Protein AF-A0A8J8GX47-F1 (afdb_monomer)

Radius of gyration: 18.76 Å; Cα contacts (8 Å, |Δi|>4): 38; chains: 1; bounding box: 40×45×36 Å

Nearest PDB structures (foldseek):
  2ru8-assembly1_A  TM=3.128E-01  e=8.636E+00  Escherichia coli K-12

Mean predicted aligned error: 9.36 Å

Structure (mmCIF, N/CA/C/O backbone):
data_AF-A0A8J8GX47-F1
#
_entry.id   AF-A0A8J8GX47-F1
#
loop_
_atom_site.group_PDB
_atom_site.id
_atom_site.type_symbol
_atom_site.label_atom_id
_atom_site.label_alt_id
_atom_site.label_comp_id
_atom_site.label_asym_id
_atom_site.label_entity_id
_atom_site.label_seq_id
_atom_site.pdbx_PDB_ins_code
_atom_site.Cartn_x
_atom_site.Cartn_y
_atom_site.Cartn_z
_atom_site.occupancy
_atom_site.B_iso_or_equiv
_atom_site.auth_seq_id
_atom_site.auth_comp_id
_atom_site.auth_asym_id
_atom_site.auth_atom_id
_atom_site.pdbx_PDB_model_num
ATOM 1 N N . GLU A 1 1 ? -1.077 -8.610 -7.358 1.00 75.12 1 GLU A N 1
ATOM 2 C CA . GLU A 1 1 ? -1.500 -9.748 -8.201 1.00 75.12 1 GLU A CA 1
ATOM 3 C C . GLU A 1 1 ? -0.525 -10.914 -8.057 1.00 75.12 1 GLU A C 1
ATOM 5 O O . GLU A 1 1 ? -0.928 -11.903 -7.464 1.00 75.12 1 GLU A O 1
ATOM 10 N N . LEU A 1 2 ? 0.770 -10.737 -8.351 1.00 82.75 2 LEU A N 1
ATOM 11 C CA . LEU A 1 2 ? 1.826 -11.762 -8.181 1.00 82.75 2 LEU A CA 1
ATOM 12 C C . LEU A 1 2 ? 1.836 -12.528 -6.841 1.00 82.75 2 LEU A C 1
ATOM 14 O O . LEU A 1 2 ? 1.995 -13.743 -6.826 1.00 82.75 2 LEU A O 1
ATOM 18 N N . VAL A 1 3 ? 1.641 -11.857 -5.695 1.00 85.25 3 VAL A N 1
ATOM 19 C CA . VAL A 1 3 ? 1.566 -12.551 -4.386 1.00 85.25 3 VAL A CA 1
ATOM 20 C C . VAL A 1 3 ? 0.352 -13.482 -4.308 1.00 85.25 3 VAL A C 1
ATOM 22 O O . VAL A 1 3 ? 0.457 -14.587 -3.785 1.00 85.25 3 VAL A O 1
ATOM 25 N N . ALA A 1 4 ? -0.800 -13.041 -4.820 1.00 85.94 4 ALA A N 1
ATOM 26 C CA . ALA A 1 4 ? -2.027 -13.833 -4.809 1.00 85.94 4 ALA A CA 1
ATOM 27 C C . ALA A 1 4 ? -1.938 -15.017 -5.785 1.00 85.94 4 ALA A C 1
ATOM 29 O O . ALA A 1 4 ? -2.449 -16.086 -5.476 1.00 85.94 4 ALA A O 1
ATOM 30 N N . GLU A 1 5 ? -1.240 -14.850 -6.910 1.00 87.06 5 GLU A N 1
ATOM 31 C CA . GLU A 1 5 ? -0.946 -15.922 -7.871 1.00 87.06 5 GLU A CA 1
ATOM 32 C C . GLU A 1 5 ? 0.065 -16.938 -7.333 1.00 87.06 5 GLU A C 1
ATOM 34 O O . GLU A 1 5 ? -0.061 -18.134 -7.594 1.00 87.06 5 GLU A O 1
ATOM 39 N N . ARG A 1 6 ? 1.059 -16.487 -6.554 1.00 88.88 6 ARG A N 1
ATOM 40 C CA . ARG A 1 6 ? 2.071 -17.373 -5.965 1.00 88.88 6 ARG A CA 1
ATOM 41 C C . ARG A 1 6 ? 1.558 -18.140 -4.746 1.00 88.88 6 ARG A C 1
ATOM 43 O O . ARG A 1 6 ? 1.990 -19.266 -4.515 1.00 88.88 6 ARG A O 1
ATOM 50 N N . ALA A 1 7 ? 0.632 -17.563 -3.980 1.00 87.50 7 ALA A N 1
ATOM 51 C CA . ALA A 1 7 ? 0.137 -18.135 -2.727 1.00 87.50 7 ALA A CA 1
ATOM 52 C C . ALA A 1 7 ? -0.393 -19.586 -2.831 1.00 87.50 7 ALA A C 1
ATOM 54 O O . ALA A 1 7 ? -0.019 -20.385 -1.968 1.00 87.50 7 ALA A O 1
ATOM 55 N N . PRO A 1 8 ? -1.163 -19.989 -3.867 1.00 89.00 8 PRO A N 1
ATOM 56 C CA . PRO A 1 8 ? -1.605 -21.374 -4.032 1.00 89.00 8 PRO A CA 1
ATOM 57 C C . PRO A 1 8 ? -0.454 -22.381 -4.108 1.00 89.00 8 PRO A C 1
ATOM 59 O O . PRO A 1 8 ? -0.536 -23.445 -3.500 1.00 89.00 8 PRO A O 1
ATOM 62 N N . ALA A 1 9 ? 0.648 -22.029 -4.780 1.00 86.56 9 ALA A N 1
ATOM 63 C CA . ALA A 1 9 ? 1.840 -22.879 -4.865 1.00 86.56 9 ALA A CA 1
ATOM 64 C C . ALA A 1 9 ? 2.555 -23.039 -3.509 1.00 86.56 9 ALA A C 1
ATOM 66 O O . ALA A 1 9 ? 3.329 -23.972 -3.328 1.00 86.56 9 ALA A O 1
ATOM 67 N N . LEU A 1 10 ? 2.275 -22.148 -2.554 1.00 87.88 10 LEU A N 1
ATOM 68 C CA . LEU A 1 10 ? 2.760 -22.205 -1.175 1.00 87.88 10 LEU A CA 1
ATOM 69 C C . LEU A 1 10 ? 1.730 -22.830 -0.216 1.00 87.88 10 LEU A C 1
ATOM 71 O O . LEU A 1 10 ? 1.923 -22.793 0.999 1.00 87.88 10 LEU A O 1
ATOM 75 N N . GLY A 1 11 ? 0.618 -23.366 -0.736 1.00 88.94 11 GLY A N 1
ATOM 76 C CA . GLY A 1 11 ? -0.476 -23.919 0.065 1.00 88.94 11 GLY A CA 1
ATOM 77 C C . GLY A 1 11 ? -1.253 -22.860 0.853 1.00 88.94 11 GLY A C 1
ATOM 78 O O . GLY A 1 11 ? -1.811 -23.149 1.912 1.00 88.94 11 GLY A O 1
ATOM 79 N N . ARG A 1 12 ? -1.264 -21.610 0.375 1.00 87.56 12 ARG A N 1
ATOM 80 C CA . ARG A 1 12 ? -1.929 -20.479 1.029 1.00 87.56 12 ARG A CA 1
ATOM 81 C C . ARG A 1 12 ? -2.998 -19.869 0.136 1.00 87.56 12 ARG A C 1
ATOM 83 O O . ARG A 1 12 ? -2.853 -19.779 -1.079 1.00 87.56 12 ARG A O 1
ATOM 90 N N . THR A 1 13 ? -4.039 -19.353 0.775 1.00 86.81 13 THR A N 1
ATOM 91 C CA . THR A 1 13 ? -5.058 -18.537 0.117 1.00 86.81 13 THR A CA 1
ATOM 92 C C . THR A 1 13 ? -4.835 -17.087 0.512 1.00 86.81 13 THR A C 1
ATOM 94 O O . THR A 1 13 ? -4.843 -16.756 1.697 1.00 86.81 13 THR A O 1
ATOM 97 N N . VAL A 1 14 ? -4.628 -16.216 -0.473 1.00 84.94 14 VAL A N 1
ATOM 98 C CA . VAL A 1 14 ? -4.504 -14.771 -0.261 1.00 84.94 14 VAL A CA 1
ATOM 99 C C . VAL A 1 14 ? -5.651 -14.085 -0.979 1.00 84.94 14 VAL A C 1
ATOM 101 O O . VAL A 1 14 ? -5.841 -14.261 -2.180 1.00 84.94 14 VAL A O 1
ATOM 104 N N . HIS A 1 15 ? -6.407 -13.276 -0.244 1.00 83.62 15 HIS A N 1
ATOM 105 C CA . HIS A 1 15 ? -7.386 -12.386 -0.850 1.00 83.62 15 HIS A CA 1
ATOM 106 C C . HIS A 1 15 ? -6.663 -11.122 -1.315 1.00 83.62 15 HIS A C 1
ATOM 108 O O . HIS A 1 15 ? -6.089 -10.419 -0.476 1.00 83.62 15 HIS A O 1
ATOM 114 N N . PRO A 1 16 ? -6.644 -10.824 -2.625 1.00 77.12 16 PRO A N 1
ATOM 115 C CA . PRO A 1 16 ? -5.980 -9.629 -3.106 1.00 77.12 16 PRO A CA 1
ATOM 116 C C . PRO A 1 16 ? -6.646 -8.386 -2.495 1.00 77.12 16 PRO A C 1
ATOM 118 O O . PRO A 1 16 ? -7.876 -8.351 -2.348 1.00 77.12 16 PRO A O 1
ATOM 121 N N . PRO A 1 17 ? -5.862 -7.356 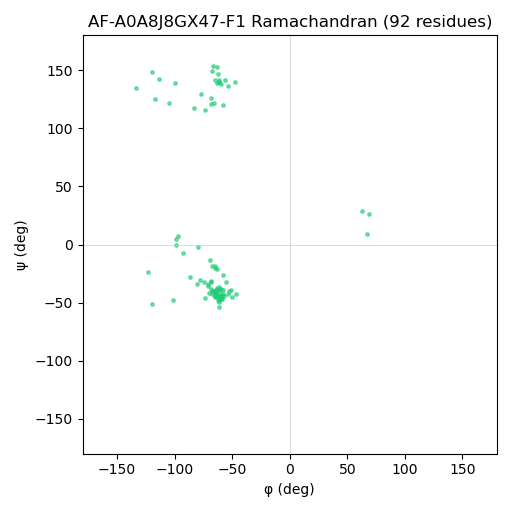-2.137 1.00 77.06 17 PRO A N 1
ATOM 122 C CA . PRO A 1 17 ? -6.432 -6.089 -1.716 1.00 77.06 17 PRO A CA 1
ATOM 123 C C . PRO A 1 17 ? -7.283 -5.521 -2.854 1.00 77.06 17 PRO A C 1
ATOM 125 O O . PRO A 1 17 ? -6.903 -5.567 -4.024 1.00 77.06 17 PRO A O 1
ATOM 128 N N . ARG A 1 18 ? -8.453 -4.980 -2.513 1.00 79.44 18 ARG A N 1
ATOM 129 C CA . ARG A 1 18 ? -9.295 -4.292 -3.492 1.00 79.44 18 ARG A CA 1
ATOM 130 C C . ARG A 1 18 ? -8.662 -2.944 -3.805 1.00 79.44 18 ARG A C 1
ATOM 132 O O . ARG A 1 18 ? -8.584 -2.087 -2.926 1.00 79.44 18 ARG A O 1
ATOM 139 N N . PHE A 1 19 ? -8.242 -2.746 -5.050 1.00 75.94 19 PHE A N 1
ATOM 140 C CA . PHE A 1 19 ? -7.838 -1.425 -5.512 1.00 75.94 19 PHE A CA 1
ATOM 141 C C . PHE A 1 19 ? -9.068 -0.526 -5.574 1.00 75.94 19 PHE A C 1
ATOM 143 O O . PHE A 1 19 ? -10.046 -0.820 -6.261 1.00 75.94 19 PHE A O 1
ATOM 150 N N . VAL A 1 20 ? -9.029 0.568 -4.825 1.00 77.88 20 VAL A N 1
ATOM 151 C CA . VAL A 1 20 ? -10.092 1.568 -4.809 1.00 77.88 20 VAL A CA 1
ATOM 152 C C . VAL A 1 20 ? -9.559 2.865 -5.394 1.00 77.88 20 VAL A C 1
ATOM 154 O O . VAL A 1 20 ? -8.401 3.221 -5.184 1.00 77.88 20 VAL A O 1
ATOM 157 N N . ARG A 1 21 ? -10.399 3.581 -6.151 1.00 79.12 21 ARG A N 1
ATOM 158 C CA . ARG A 1 21 ? -10.010 4.893 -6.684 1.00 79.12 21 ARG A CA 1
ATOM 159 C C . ARG A 1 21 ? -9.736 5.847 -5.513 1.00 79.12 21 ARG A C 1
ATOM 161 O O . ARG A 1 21 ? -10.461 5.764 -4.521 1.00 79.12 21 ARG A O 1
ATOM 168 N N . PRO A 1 22 ? -8.794 6.798 -5.634 1.00 79.25 22 PRO A N 1
ATOM 169 C CA . PRO A 1 22 ? -8.505 7.762 -4.567 1.00 79.25 22 PRO A CA 1
ATOM 170 C C . PRO A 1 22 ? -9.756 8.481 -4.040 1.00 79.25 22 PRO A C 1
ATOM 172 O O . PRO A 1 22 ? -9.952 8.583 -2.836 1.00 79.25 22 PRO A O 1
ATOM 175 N N . ALA A 1 23 ? -10.691 8.837 -4.929 1.00 82.88 23 ALA A N 1
ATOM 176 C CA . ALA A 1 23 ? -11.969 9.448 -4.551 1.00 82.88 23 ALA A CA 1
ATOM 177 C C . ALA A 1 23 ? -12.815 8.596 -3.577 1.00 82.88 23 ALA A C 1
ATOM 179 O O . ALA A 1 23 ? -13.632 9.127 -2.828 1.00 82.88 23 ALA A O 1
ATOM 180 N N . LEU A 1 24 ? -12.647 7.271 -3.579 1.00 85.06 24 LEU A N 1
ATOM 181 C CA . LEU A 1 24 ? -13.324 6.372 -2.646 1.00 85.06 24 LEU A CA 1
ATOM 182 C C . LEU A 1 24 ? -12.702 6.455 -1.248 1.00 85.06 24 LEU A C 1
ATOM 184 O O . LEU A 1 24 ? -13.423 6.357 -0.259 1.00 85.06 24 LEU A O 1
ATOM 188 N N . VAL A 1 25 ? -11.395 6.713 -1.153 1.00 82.12 25 VAL A N 1
ATOM 189 C CA . VAL A 1 25 ? -10.722 6.977 0.126 1.00 82.12 25 VAL A CA 1
ATOM 190 C C . VAL A 1 25 ? -11.333 8.212 0.782 1.00 82.12 25 VAL A C 1
ATOM 192 O O . VAL A 1 25 ? -11.729 8.148 1.942 1.00 82.12 25 VAL A O 1
ATOM 195 N N . ASP A 1 26 ? -11.523 9.298 0.033 1.00 85.06 26 ASP A N 1
ATOM 196 C CA . ASP A 1 26 ? -12.115 10.522 0.582 1.00 85.06 26 ASP A CA 1
ATOM 197 C C . ASP A 1 26 ? -13.594 10.376 0.953 1.00 85.06 26 ASP A C 1
ATOM 199 O O . ASP A 1 26 ? -14.047 10.994 1.912 1.00 85.06 26 ASP A O 1
ATOM 203 N N . ARG A 1 27 ? -14.352 9.543 0.231 1.00 88.56 27 ARG A N 1
ATOM 204 C CA . ARG A 1 27 ? -15.791 9.352 0.481 1.00 88.56 27 ARG A CA 1
ATOM 205 C C . ARG A 1 27 ? -16.114 8.297 1.533 1.00 88.56 27 ARG A C 1
ATOM 207 O O . ARG A 1 27 ? -17.179 8.368 2.134 1.00 88.56 27 ARG A O 1
ATOM 214 N N . VAL A 1 28 ? -15.250 7.300 1.709 1.00 86.38 28 VAL A N 1
ATOM 215 C CA . VAL A 1 28 ? -15.532 6.122 2.546 1.00 86.38 28 VAL A CA 1
ATOM 216 C C . VAL A 1 28 ? -14.525 6.002 3.676 1.00 86.38 28 VAL A C 1
ATOM 218 O O . VAL A 1 28 ? -14.913 5.889 4.833 1.00 86.38 28 VAL A O 1
ATOM 221 N N . VAL A 1 29 ? -13.229 6.055 3.365 1.00 85.12 29 VAL A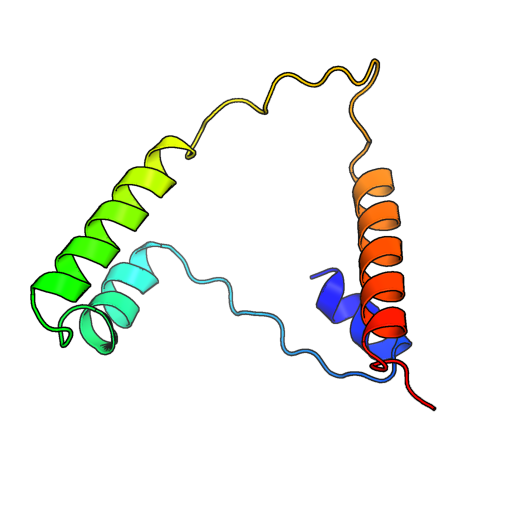 N 1
ATOM 222 C CA . VAL A 1 29 ? -12.185 5.819 4.370 1.00 85.12 29 VAL A CA 1
ATOM 223 C C . VAL A 1 29 ? -12.061 7.007 5.318 1.00 85.12 29 VAL A C 1
ATOM 225 O O . VAL A 1 29 ? -12.026 6.823 6.533 1.00 85.12 29 VAL A O 1
ATOM 228 N N . ARG A 1 30 ? -12.027 8.230 4.778 1.00 86.50 30 ARG A N 1
ATOM 229 C CA . ARG A 1 30 ? -11.865 9.450 5.572 1.00 86.50 30 ARG A CA 1
ATOM 230 C C . ARG A 1 30 ? -13.011 9.643 6.582 1.00 86.50 30 ARG A C 1
ATOM 232 O O . ARG A 1 30 ? -12.692 9.732 7.767 1.00 86.50 30 ARG A O 1
ATOM 239 N N . PRO A 1 31 ? -14.300 9.548 6.201 1.00 90.94 31 PRO A N 1
ATOM 240 C CA . PRO A 1 31 ? -15.401 9.712 7.151 1.00 90.94 31 PRO A CA 1
ATOM 241 C C . PRO A 1 31 ? -15.499 8.582 8.177 1.00 90.94 31 PRO A C 1
ATOM 243 O O . PRO A 1 31 ? -15.795 8.831 9.342 1.00 90.94 31 PRO A O 1
ATOM 246 N N . ALA A 1 32 ? -15.247 7.334 7.767 1.00 91.06 32 ALA A N 1
ATOM 247 C CA . ALA A 1 32 ? -15.431 6.183 8.648 1.00 91.06 32 ALA A CA 1
ATOM 248 C C . ALA A 1 32 ? -14.264 5.969 9.624 1.00 91.06 32 ALA A C 1
ATOM 250 O O . ALA A 1 32 ? -14.484 5.518 10.746 1.00 91.06 32 ALA A O 1
ATOM 251 N N . TYR A 1 33 ? -13.029 6.275 9.212 1.00 87.88 33 TYR A N 1
ATOM 252 C CA . TYR A 1 33 ? -11.829 5.885 9.961 1.00 87.88 33 TYR A CA 1
A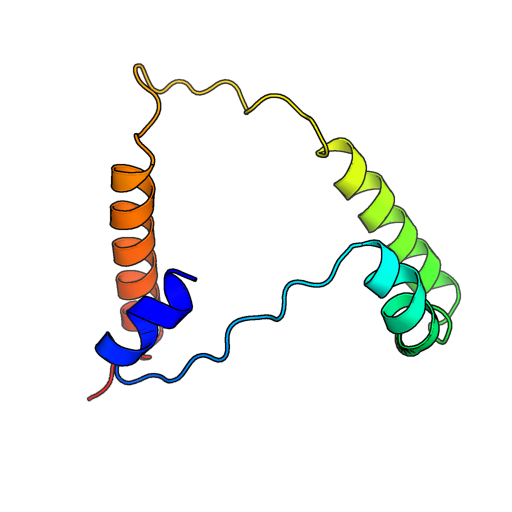TOM 253 C C . TYR A 1 33 ? -10.920 7.046 10.353 1.00 87.88 33 TYR A C 1
ATOM 255 O O . TYR A 1 33 ? -10.152 6.897 11.300 1.00 87.88 33 TYR A O 1
ATOM 263 N N . ILE A 1 34 ? -10.964 8.181 9.648 1.00 89.19 34 ILE A N 1
ATOM 264 C CA . ILE A 1 34 ? -10.037 9.296 9.891 1.00 89.19 34 ILE A CA 1
ATOM 265 C C . ILE A 1 34 ? -10.709 10.403 10.699 1.00 89.19 34 ILE A C 1
ATOM 267 O O . ILE A 1 34 ? -10.149 10.853 11.697 1.00 89.19 34 ILE A O 1
ATOM 271 N N . ASP A 1 35 ? -11.914 10.818 10.320 1.00 91.69 35 ASP A N 1
ATOM 272 C CA . ASP A 1 35 ? -12.639 11.907 10.984 1.00 91.69 35 ASP A CA 1
ATOM 273 C C . ASP A 1 35 ? -12.931 11.641 12.475 1.00 91.69 35 ASP A C 1
ATOM 275 O O . ASP A 1 35 ? -12.751 12.571 13.275 1.00 91.69 35 ASP A O 1
ATOM 279 N N . PRO A 1 36 ? -13.263 10.403 12.904 1.00 95.44 36 PRO A N 1
ATOM 280 C CA . PRO A 1 36 ? -13.481 10.089 14.318 1.00 95.44 36 PRO A CA 1
ATOM 281 C C . PRO A 1 36 ? -12.211 10.118 15.179 1.00 95.44 36 PRO A C 1
ATOM 283 O O . PRO A 1 36 ? -12.304 10.094 16.406 1.00 95.44 36 PRO A O 1
ATOM 286 N N . LEU A 1 37 ? -11.016 10.143 14.575 1.00 92.81 37 LEU A N 1
ATOM 287 C CA . LEU A 1 37 ? -9.771 10.142 15.339 1.00 92.81 37 LEU A CA 1
ATOM 288 C C . LEU A 1 37 ? -9.608 11.453 16.125 1.00 92.81 37 LEU A C 1
ATOM 290 O O . LEU A 1 37 ? -10.000 12.524 15.646 1.00 92.81 37 LEU A O 1
ATOM 294 N N . PRO A 1 38 ? -8.946 11.422 17.297 1.00 95.50 38 PRO A N 1
ATOM 295 C CA . PRO A 1 38 ? -8.636 12.648 18.012 1.00 95.50 38 PRO A CA 1
ATOM 296 C C . PRO A 1 38 ? -7.693 13.542 17.189 1.00 95.50 38 PRO A C 1
ATOM 298 O O . PRO A 1 38 ? -6.911 13.084 16.348 1.00 95.50 38 PRO A O 1
ATOM 301 N N . ALA A 1 39 ? -7.770 14.854 17.424 1.00 93.69 39 ALA A N 1
ATOM 302 C CA . ALA A 1 39 ? -7.092 15.857 16.600 1.00 93.69 39 ALA A CA 1
ATOM 303 C C . ALA A 1 39 ? -5.573 15.625 16.397 1.00 93.69 39 ALA A C 1
ATOM 305 O O . ALA A 1 39 ? -5.103 15.815 15.269 1.00 93.69 39 ALA A O 1
ATOM 306 N N . PRO A 1 40 ? -4.787 15.183 17.404 1.00 93.62 40 PRO A N 1
ATOM 307 C CA . PRO A 1 40 ? -3.366 14.886 17.211 1.00 93.62 40 PRO A CA 1
ATOM 308 C C . PRO A 1 40 ? -3.112 13.779 16.179 1.00 93.62 40 PRO A C 1
ATOM 310 O O . PRO A 1 40 ? -2.219 13.907 15.340 1.00 93.62 40 PRO A O 1
ATOM 313 N N . GLN A 1 41 ? -3.912 12.712 16.210 1.00 93.25 41 GLN A N 1
ATOM 314 C CA . GLN A 1 41 ? -3.802 11.566 15.312 1.00 93.25 41 GLN A CA 1
ATOM 315 C C . GLN A 1 41 ? -4.216 11.948 13.889 1.00 93.25 41 GLN A C 1
ATOM 317 O O . GLN A 1 41 ? -3.500 11.613 12.944 1.00 93.25 41 GLN A O 1
ATOM 322 N N . ARG A 1 42 ? -5.296 12.729 13.727 1.00 91.94 42 ARG A N 1
ATOM 323 C CA . ARG A 1 42 ? -5.700 13.259 12.410 1.00 91.94 42 ARG A CA 1
ATOM 324 C C . ARG A 1 42 ? -4.606 14.102 11.771 1.00 91.94 42 ARG A C 1
ATOM 326 O O . ARG A 1 42 ? -4.301 13.931 10.595 1.00 91.94 42 ARG A O 1
ATOM 333 N N . ARG A 1 43 ? -3.972 14.979 12.554 1.00 91.81 43 ARG A N 1
ATOM 334 C CA . ARG A 1 43 ? -2.867 15.822 12.081 1.00 91.81 43 ARG A CA 1
ATOM 335 C C . ARG A 1 43 ? -1.655 14.988 11.668 1.00 91.81 43 ARG A C 1
ATOM 337 O O . ARG A 1 43 ? -1.063 15.250 10.628 1.00 91.81 43 ARG A O 1
ATOM 344 N N . LYS A 1 44 ? -1.317 13.947 12.436 1.00 91.19 44 LYS A N 1
ATOM 345 C CA . LYS A 1 44 ? -0.242 13.015 12.067 1.00 91.19 44 LYS A CA 1
ATOM 346 C C . LYS A 1 44 ? -0.543 12.301 10.746 1.00 91.19 44 LYS A C 1
ATOM 348 O O . LYS A 1 44 ? 0.339 12.220 9.897 1.00 91.19 44 LYS A O 1
ATOM 353 N N . PHE A 1 45 ? -1.775 11.832 10.555 1.00 87.69 45 PHE A N 1
ATOM 354 C CA . PHE A 1 45 ? -2.200 11.214 9.299 1.00 87.69 45 PHE A CA 1
ATOM 355 C C . PHE A 1 45 ? -2.105 12.188 8.115 1.00 87.69 45 PHE A C 1
ATOM 357 O O . PHE A 1 45 ? -1.507 11.852 7.096 1.00 87.69 45 PHE A O 1
ATOM 364 N N . ALA A 1 46 ? -2.620 13.412 8.264 1.00 88.00 46 ALA A N 1
ATOM 365 C CA . ALA A 1 46 ? -2.545 14.437 7.224 1.00 88.00 46 ALA A CA 1
ATOM 366 C C . ALA A 1 46 ? -1.092 14.743 6.815 1.00 88.00 46 ALA A C 1
ATOM 368 O O . ALA A 1 46 ? -0.789 14.801 5.626 1.00 88.00 46 ALA A O 1
ATOM 369 N N . ASN A 1 47 ? -0.181 14.846 7.788 1.00 90.94 47 ASN A N 1
ATOM 370 C CA . ASN A 1 47 ? 1.241 15.070 7.521 1.00 90.94 47 ASN A CA 1
ATOM 371 C C . ASN A 1 47 ? 1.885 13.912 6.742 1.00 90.94 47 ASN A C 1
ATOM 373 O O . ASN A 1 47 ? 2.684 14.154 5.842 1.00 90.94 47 ASN A O 1
ATOM 377 N N . LEU A 1 48 ? 1.538 12.660 7.063 1.00 88.25 48 LEU A N 1
ATOM 378 C CA . LEU A 1 48 ? 2.042 11.493 6.329 1.00 88.25 48 LEU A CA 1
ATOM 379 C C . LEU A 1 48 ? 1.559 11.484 4.876 1.00 88.25 48 LEU A C 1
ATOM 381 O O . LEU A 1 48 ? 2.334 11.161 3.982 1.00 88.25 48 LEU A O 1
ATOM 385 N N . MET A 1 49 ? 0.306 11.871 4.630 1.00 83.56 49 MET A N 1
ATOM 386 C CA . MET A 1 49 ? -0.227 11.975 3.268 1.00 83.56 49 MET A CA 1
ATOM 387 C C . MET A 1 49 ? 0.435 13.099 2.471 1.00 83.56 49 MET A C 1
ATOM 389 O O . MET A 1 49 ? 0.773 12.891 1.311 1.00 83.56 49 MET A O 1
ATOM 393 N N . ALA A 1 50 ? 0.702 14.246 3.100 1.00 86.88 50 ALA A N 1
ATOM 394 C CA . ALA A 1 50 ? 1.444 15.334 2.464 1.00 86.88 50 ALA A CA 1
ATOM 395 C C . ALA A 1 50 ? 2.890 14.931 2.106 1.00 86.88 50 ALA A C 1
ATOM 397 O O . ALA A 1 50 ? 3.395 15.285 1.044 1.00 86.88 50 ALA A O 1
ATOM 398 N N . LEU A 1 51 ? 3.550 14.142 2.959 1.00 84.19 51 LEU A N 1
ATOM 399 C CA . LEU A 1 51 ? 4.861 13.558 2.655 1.00 84.19 51 LEU A CA 1
ATOM 400 C C . LEU A 1 51 ? 4.787 12.566 1.492 1.00 84.19 51 LEU A C 1
ATOM 402 O O . LEU A 1 51 ? 5.626 12.613 0.601 1.00 84.19 51 LEU A O 1
ATOM 406 N N . ALA A 1 52 ? 3.779 11.693 1.478 1.00 81.3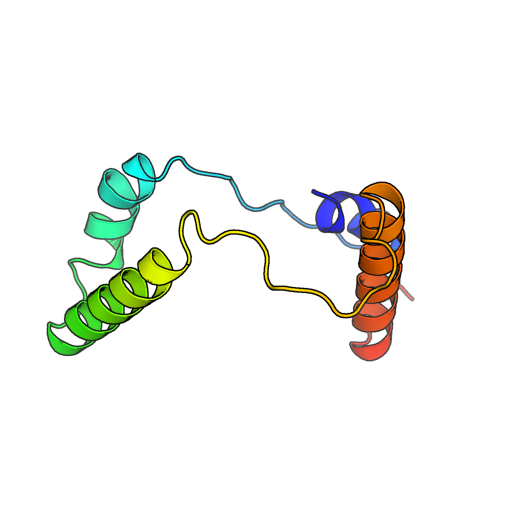1 52 ALA A N 1
ATOM 407 C CA . ALA A 1 52 ? 3.599 10.715 0.410 1.00 81.31 52 ALA A CA 1
ATOM 408 C C . ALA A 1 52 ? 3.378 11.384 -0.957 1.00 81.31 52 ALA A C 1
ATOM 410 O O . ALA A 1 52 ? 3.919 10.910 -1.951 1.00 81.31 52 ALA A O 1
ATOM 411 N N . SER A 1 53 ? 2.662 12.515 -1.010 1.00 79.25 53 SER A N 1
ATOM 412 C CA . SER A 1 53 ? 2.459 13.250 -2.266 1.00 79.25 53 SER A CA 1
ATOM 413 C C . SER A 1 53 ? 3.737 13.839 -2.859 1.00 79.25 53 SER A C 1
ATOM 415 O O . SER A 1 53 ? 3.772 14.089 -4.057 1.00 79.25 53 SER A O 1
ATOM 417 N N . LEU A 1 54 ? 4.807 14.016 -2.072 1.00 77.38 54 LEU A N 1
ATOM 418 C CA . LEU A 1 54 ? 6.105 14.439 -2.619 1.00 77.38 54 LEU A CA 1
ATOM 419 C C . LEU A 1 54 ? 6.720 13.393 -3.553 1.00 77.38 54 LEU A C 1
ATOM 421 O O . LEU A 1 54 ? 7.621 13.721 -4.315 1.00 77.38 54 LEU A O 1
ATOM 425 N N . PHE A 1 55 ? 6.254 12.146 -3.472 1.00 75.62 55 PHE A N 1
ATOM 426 C CA . PHE A 1 55 ? 6.716 11.041 -4.302 1.00 75.62 55 PHE A CA 1
ATOM 427 C C . PHE A 1 55 ? 5.781 10.755 -5.484 1.00 75.62 55 PHE A C 1
ATOM 429 O O . PHE A 1 55 ? 6.072 9.862 -6.279 1.00 75.62 55 PHE A O 1
ATOM 436 N N . ASP A 1 56 ? 4.680 11.501 -5.625 1.00 74.81 56 ASP A N 1
ATOM 437 C CA . ASP A 1 56 ? 3.779 11.363 -6.766 1.00 74.81 56 ASP A CA 1
ATOM 438 C C . ASP A 1 56 ? 4.382 12.042 -8.005 1.00 74.81 56 ASP A C 1
ATOM 440 O O . ASP A 1 56 ? 4.849 13.179 -7.948 1.00 74.81 56 ASP A O 1
ATOM 444 N N . GLY A 1 57 ? 4.426 11.323 -9.128 1.00 67.31 57 GLY A N 1
ATOM 445 C CA . GLY A 1 57 ? 5.002 11.820 -10.382 1.00 67.31 57 GLY A CA 1
ATOM 446 C C . GLY A 1 57 ? 6.521 12.049 -10.381 1.00 67.31 57 GLY A C 1
ATOM 447 O O . GLY A 1 57 ? 7.041 12.610 -11.348 1.00 67.31 57 GLY A O 1
ATOM 448 N N . VAL A 1 58 ? 7.250 11.623 -9.342 1.00 64.94 58 VAL A N 1
ATOM 449 C CA . VAL A 1 58 ? 8.715 11.740 -9.318 1.00 64.94 58 VAL A CA 1
ATOM 450 C C . VAL A 1 58 ? 9.303 10.796 -10.374 1.00 64.94 58 VAL A C 1
ATOM 452 O O . VAL A 1 58 ? 8.980 9.603 -10.364 1.00 64.94 58 VAL A O 1
ATOM 455 N N . PRO A 1 59 ? 10.153 11.287 -11.299 1.00 66.62 59 PRO A N 1
ATOM 456 C CA . PRO A 1 59 ? 10.848 10.412 -12.234 1.00 66.62 59 PRO A CA 1
ATOM 457 C C . PRO A 1 59 ? 11.644 9.363 -11.452 1.00 66.62 59 PRO A C 1
ATOM 459 O O . PRO A 1 59 ? 12.191 9.661 -10.391 1.00 66.62 59 PRO A O 1
ATOM 462 N N . GLY A 1 60 ? 11.673 8.124 -11.956 1.00 65.00 60 GLY A N 1
ATOM 463 C CA . GLY A 1 60 ? 12.310 7.002 -11.263 1.00 65.00 60 GLY A CA 1
ATOM 464 C C . GLY A 1 60 ? 13.708 7.359 -10.750 1.00 65.00 60 GLY A C 1
ATOM 465 O O . GLY A 1 60 ? 14.457 8.069 -11.423 1.00 65.00 60 GLY A O 1
ATOM 466 N N . PHE A 1 61 ? 14.046 6.889 -9.545 1.00 65.25 61 PHE A N 1
ATOM 467 C CA . PHE A 1 61 ? 15.335 7.190 -8.927 1.00 65.25 61 PHE A CA 1
ATOM 468 C C . PHE A 1 61 ? 16.488 6.827 -9.873 1.00 65.25 61 PHE A C 1
ATOM 470 O O . PHE A 1 61 ? 16.458 5.746 -10.472 1.00 65.25 61 PHE A O 1
ATOM 477 N N . PRO A 1 62 ? 17.509 7.695 -10.003 1.00 68.19 62 PRO A N 1
ATOM 478 C CA . PRO A 1 62 ? 18.672 7.391 -10.819 1.00 68.19 62 PRO A CA 1
ATOM 479 C C . PRO A 1 62 ? 19.312 6.102 -10.303 1.00 68.19 62 PRO A C 1
ATOM 481 O O . PRO A 1 62 ? 19.688 5.993 -9.136 1.00 68.19 62 PRO A O 1
ATOM 484 N N . THR A 1 63 ? 19.377 5.104 -11.179 1.00 70.81 63 THR A N 1
ATOM 485 C CA . THR A 1 63 ? 19.919 3.786 -10.866 1.00 70.81 63 THR A CA 1
ATOM 486 C C . THR A 1 63 ? 21.345 3.685 -11.385 1.00 70.81 63 THR A C 1
ATOM 488 O O . THR A 1 63 ? 21.653 4.154 -12.477 1.00 70.81 63 THR A O 1
ATOM 491 N N . THR A 1 64 ? 22.227 3.071 -10.598 1.00 78.81 64 THR A N 1
ATOM 492 C CA . THR A 1 64 ? 23.591 2.724 -11.030 1.00 78.81 64 THR A CA 1
ATOM 493 C C . THR A 1 64 ? 23.626 1.450 -11.869 1.00 78.81 64 THR A C 1
ATOM 495 O O . THR A 1 64 ? 24.694 1.034 -12.317 1.00 78.81 64 THR A O 1
ATOM 498 N N . LEU A 1 65 ? 22.475 0.805 -12.075 1.00 73.56 65 LEU A N 1
ATOM 499 C CA . LEU A 1 65 ? 22.375 -0.342 -12.960 1.00 73.56 65 LEU A CA 1
ATOM 500 C C . LEU A 1 65 ? 22.649 0.114 -14.394 1.00 73.56 65 LEU A C 1
ATOM 502 O O . LEU A 1 65 ? 21.951 0.981 -14.914 1.00 73.56 65 LEU A O 1
ATOM 506 N N . ALA A 1 66 ? 23.660 -0.497 -15.017 1.00 73.19 66 ALA A N 1
ATOM 507 C CA . A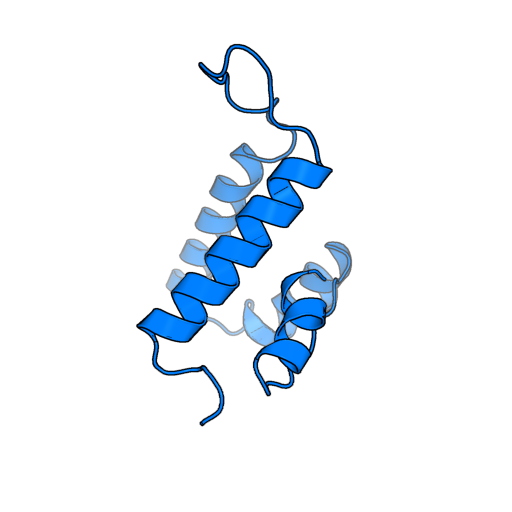LA A 1 66 ? 24.039 -0.227 -16.404 1.00 73.19 66 ALA A CA 1
ATOM 508 C C . ALA A 1 66 ? 22.858 -0.413 -17.373 1.00 73.19 66 ALA A C 1
ATOM 510 O O . ALA A 1 66 ? 22.738 0.324 -18.347 1.00 73.19 66 ALA A O 1
ATOM 511 N N . GLU A 1 67 ? 21.959 -1.350 -17.060 1.00 76.56 67 GLU A N 1
ATOM 512 C CA . GLU A 1 67 ? 20.671 -1.520 -17.722 1.00 76.56 67 GLU A CA 1
ATOM 513 C C . GLU A 1 67 ? 19.565 -1.697 -16.672 1.00 76.56 67 GLU A C 1
ATOM 515 O O . GLU A 1 67 ? 19.739 -2.465 -15.715 1.00 76.56 67 GLU A O 1
ATOM 520 N N . PRO A 1 68 ? 18.416 -1.015 -16.820 1.00 76.00 68 PRO A N 1
ATOM 521 C CA . PRO A 1 68 ? 17.281 -1.234 -15.940 1.00 76.00 68 PRO A CA 1
ATOM 522 C C . PRO A 1 68 ? 16.747 -2.667 -16.116 1.00 76.00 68 PRO A C 1
ATOM 524 O O . PRO A 1 68 ? 16.692 -3.177 -17.239 1.00 76.00 68 PRO A O 1
ATOM 527 N N . PRO A 1 69 ? 16.327 -3.340 -15.032 1.00 79.88 69 PRO A N 1
ATOM 528 C CA . PRO A 1 69 ? 15.759 -4.675 -15.136 1.00 79.88 69 PRO A CA 1
ATOM 529 C C . PRO A 1 69 ? 14.465 -4.633 -15.953 1.00 79.88 69 PRO A C 1
ATOM 531 O O . PRO A 1 69 ? 13.631 -3.742 -15.792 1.00 79.88 69 PRO A O 1
ATOM 534 N N . THR A 1 70 ? 14.284 -5.625 -16.822 1.00 86.06 70 THR A N 1
ATOM 535 C CA . THR A 1 70 ? 13.039 -5.776 -17.576 1.00 86.06 70 THR A CA 1
ATOM 536 C C . THR A 1 70 ? 11.882 -6.124 -16.631 1.00 86.06 70 THR A C 1
ATOM 538 O O . THR A 1 70 ? 12.118 -6.747 -15.589 1.00 86.06 70 THR A O 1
ATOM 541 N N . PRO A 1 71 ? 10.622 -5.798 -16.987 1.00 85.12 71 PRO A N 1
ATOM 542 C CA . PRO A 1 71 ? 9.456 -6.141 -16.169 1.00 85.12 71 PRO A CA 1
ATOM 543 C C . PRO A 1 71 ? 9.424 -7.620 -15.767 1.00 85.12 71 PRO A C 1
ATOM 545 O O . PRO A 1 71 ? 9.301 -7.940 -14.591 1.00 85.12 71 PRO A O 1
ATOM 548 N N . ARG A 1 72 ? 9.692 -8.523 -16.717 1.00 86.88 72 ARG A N 1
ATOM 549 C CA . ARG A 1 72 ? 9.778 -9.966 -16.462 1.00 86.88 72 ARG A CA 1
ATOM 550 C C . ARG A 1 72 ? 10.813 -10.326 -15.390 1.00 86.88 72 ARG A C 1
ATOM 552 O O . ARG A 1 72 ? 10.548 -11.143 -14.517 1.00 86.88 72 ARG A O 1
ATOM 559 N N . ARG A 1 73 ? 12.000 -9.718 -15.443 1.00 86.62 73 ARG A N 1
ATOM 560 C CA . ARG A 1 73 ? 13.074 -10.000 -14.481 1.00 86.62 73 ARG A CA 1
ATOM 561 C C . ARG A 1 73 ? 12.728 -9.493 -13.079 1.00 86.62 73 ARG A C 1
ATOM 563 O O . ARG A 1 73 ? 13.138 -10.102 -12.094 1.00 86.62 73 ARG A O 1
ATOM 570 N N . LEU A 1 74 ? 11.964 -8.404 -12.987 1.00 86.88 74 LEU A N 1
ATOM 571 C CA . LEU A 1 74 ? 11.422 -7.911 -11.720 1.00 86.88 74 LEU A CA 1
ATOM 572 C C . LEU A 1 74 ? 10.379 -8.871 -11.139 1.00 86.88 74 LEU A C 1
ATOM 574 O O . LEU A 1 74 ? 10.417 -9.137 -9.942 1.00 86.88 74 LEU A O 1
ATOM 578 N N . GLU A 1 75 ? 9.491 -9.417 -11.969 1.00 90.19 75 GLU A N 1
ATOM 579 C CA . GLU A 1 75 ? 8.497 -10.410 -11.543 1.00 90.19 75 GLU A CA 1
ATOM 580 C C . GLU A 1 75 ? 9.165 -11.686 -11.019 1.00 90.19 75 GLU A C 1
ATOM 582 O O . GLU A 1 75 ? 8.846 -12.143 -9.922 1.00 90.19 75 GLU A O 1
ATOM 587 N N . GLU A 1 76 ? 10.147 -12.218 -11.753 1.00 90.25 76 GLU A N 1
ATOM 588 C CA . GLU A 1 76 ? 10.923 -13.398 -11.348 1.00 90.25 76 GLU A CA 1
ATOM 589 C C . GLU A 1 76 ? 11.646 -13.162 -10.007 1.00 90.25 76 GLU A C 1
ATOM 591 O O . GLU A 1 76 ? 11.550 -13.980 -9.087 1.00 90.25 76 GLU A O 1
ATOM 596 N N . ALA A 1 77 ? 12.314 -12.013 -9.852 1.00 90.81 77 ALA A N 1
ATOM 597 C CA . ALA A 1 77 ? 12.982 -11.640 -8.604 1.00 90.81 77 ALA A CA 1
ATOM 598 C C . ALA A 1 77 ? 11.994 -11.461 -7.439 1.00 90.81 77 ALA A C 1
ATOM 600 O O . ALA A 1 77 ? 12.271 -11.863 -6.304 1.00 90.81 77 ALA A O 1
ATOM 601 N N . PHE A 1 78 ? 10.826 -10.878 -7.707 1.00 92.19 78 PHE A N 1
ATOM 602 C CA . PHE A 1 78 ? 9.776 -10.704 -6.714 1.00 92.19 78 PHE A CA 1
ATOM 603 C C . PHE A 1 78 ? 9.223 -12.053 -6.239 1.00 92.19 78 PHE A C 1
ATOM 605 O O . PHE A 1 78 ? 9.108 -12.265 -5.032 1.00 92.19 78 PHE A O 1
ATOM 612 N N . VAL A 1 79 ? 8.954 -12.993 -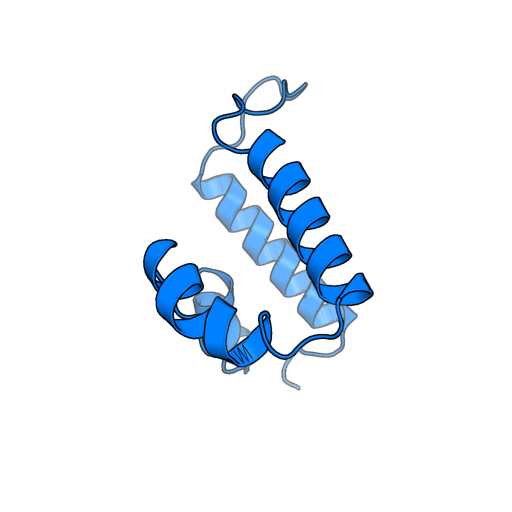7.151 1.00 92.81 79 VAL A N 1
ATOM 613 C CA . VAL A 1 79 ? 8.512 -14.354 -6.802 1.00 92.81 79 VAL A CA 1
ATOM 614 C C . VAL A 1 79 ? 9.552 -15.063 -5.933 1.00 92.81 79 VAL A C 1
ATOM 616 O O . VAL A 1 79 ? 9.200 -15.584 -4.875 1.00 92.81 79 VAL A O 1
ATOM 619 N N . ALA A 1 80 ? 10.834 -15.006 -6.305 1.00 92.88 80 ALA A N 1
ATOM 620 C CA . ALA A 1 80 ? 11.911 -15.584 -5.498 1.00 92.88 80 ALA A CA 1
ATOM 621 C C . ALA A 1 80 ? 11.978 -14.968 -4.087 1.00 92.88 80 ALA A C 1
AT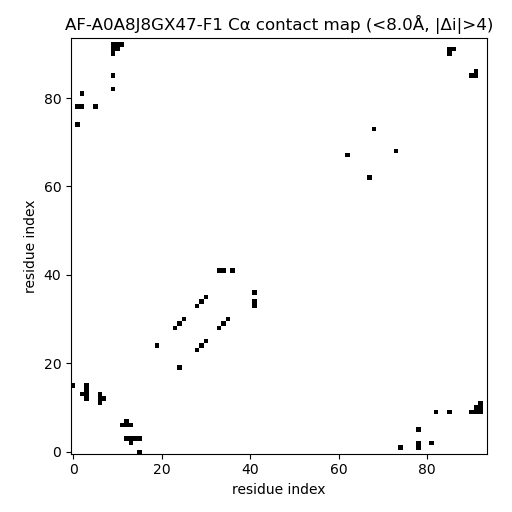OM 623 O O . ALA A 1 80 ? 12.196 -15.669 -3.097 1.00 92.88 80 ALA A O 1
ATOM 624 N N . THR A 1 81 ? 11.734 -13.659 -3.978 1.00 93.44 81 THR A N 1
ATOM 625 C CA . THR A 1 81 ? 11.674 -12.956 -2.689 1.00 93.44 81 THR A CA 1
ATOM 626 C C . THR A 1 81 ? 10.498 -13.441 -1.842 1.00 93.44 81 THR A C 1
ATOM 628 O O . THR A 1 81 ? 10.661 -13.683 -0.646 1.00 93.44 81 THR A O 1
ATOM 631 N N . VAL A 1 82 ? 9.316 -13.613 -2.442 1.00 91.69 82 VAL A N 1
ATOM 632 C CA . VAL A 1 82 ? 8.123 -14.131 -1.752 1.00 91.69 82 VAL A CA 1
ATOM 633 C C . VAL A 1 82 ? 8.371 -15.543 -1.224 1.00 91.69 82 VAL A C 1
ATOM 635 O O . VAL A 1 82 ? 8.060 -15.811 -0.064 1.00 91.69 82 VAL A O 1
ATOM 638 N N . ASP A 1 83 ? 8.983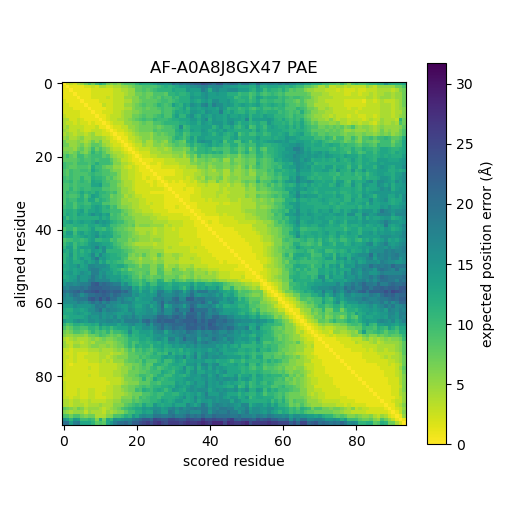 -16.415 -2.025 1.00 91.88 83 ASP A N 1
ATOM 639 C CA . ASP A 1 83 ? 9.312 -17.785 -1.620 1.00 91.88 83 ASP A CA 1
ATOM 640 C C . ASP A 1 83 ? 10.307 -17.808 -0.453 1.00 91.88 83 ASP A C 1
ATOM 642 O O . ASP A 1 83 ? 10.092 -18.504 0.542 1.00 91.88 83 ASP A O 1
ATOM 646 N N . TYR A 1 84 ? 11.361 -16.989 -0.525 1.00 93.25 84 TYR A N 1
ATOM 647 C CA . TYR A 1 84 ? 12.327 -16.831 0.563 1.00 93.25 84 TYR A CA 1
ATOM 648 C C . TYR A 1 84 ? 11.665 -16.333 1.858 1.00 93.25 84 TYR A C 1
ATOM 650 O O . TYR A 1 84 ? 11.930 -16.845 2.951 1.00 93.25 84 TYR A O 1
ATOM 658 N N . LEU A 1 85 ? 10.775 -15.343 1.760 1.00 91.44 85 LEU A N 1
ATOM 659 C CA . LEU A 1 85 ? 10.046 -14.821 2.915 1.00 91.44 85 LEU A CA 1
ATOM 660 C C . LEU A 1 85 ? 9.085 -15.862 3.493 1.00 91.44 85 LEU A C 1
ATOM 662 O O . LEU A 1 85 ? 8.994 -15.992 4.712 1.00 91.44 85 LEU A O 1
ATOM 666 N N . ALA A 1 86 ? 8.406 -16.637 2.649 1.00 90.31 86 ALA A N 1
ATOM 667 C CA . ALA A 1 86 ? 7.536 -17.712 3.105 1.00 90.31 86 ALA A CA 1
ATOM 668 C C . ALA A 1 86 ? 8.333 -18.804 3.836 1.00 90.31 86 ALA A C 1
ATOM 670 O O . ALA A 1 86 ? 7.936 -19.224 4.923 1.00 90.31 86 ALA A O 1
ATOM 671 N N . ALA A 1 87 ? 9.489 -19.200 3.296 1.00 90.50 87 ALA A N 1
ATOM 672 C CA . ALA A 1 87 ? 10.395 -20.159 3.922 1.00 90.50 87 ALA A CA 1
ATOM 673 C C . ALA A 1 87 ? 10.918 -19.662 5.277 1.00 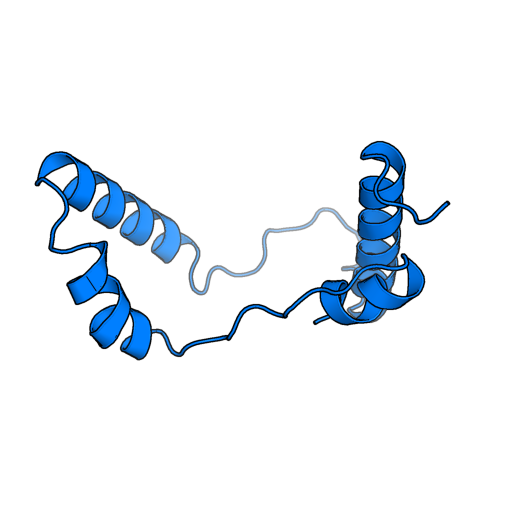90.50 87 ALA A C 1
ATOM 675 O O . ALA A 1 87 ? 10.742 -20.326 6.297 1.00 90.50 87 ALA A O 1
ATOM 676 N N . SER A 1 88 ? 11.496 -18.458 5.312 1.00 94.50 88 SER A N 1
ATOM 677 C CA . SER A 1 88 ? 12.084 -17.878 6.531 1.00 94.50 88 SER A CA 1
ATOM 678 C C . SER A 1 88 ? 11.067 -17.623 7.647 1.00 94.50 88 SER A C 1
ATOM 680 O O . SER A 1 88 ? 11.441 -17.532 8.816 1.00 94.50 88 SER A O 1
ATOM 682 N N . ARG A 1 89 ? 9.778 -17.519 7.310 1.00 89.88 89 ARG A N 1
ATOM 683 C CA . ARG A 1 89 ? 8.679 -17.330 8.267 1.00 89.88 89 ARG A CA 1
ATOM 684 C C . ARG A 1 89 ? 7.936 -18.622 8.615 1.00 89.88 89 ARG A C 1
ATOM 686 O O . ARG A 1 89 ? 6.942 -18.544 9.331 1.00 89.88 89 ARG A O 1
ATOM 693 N N . GLY A 1 90 ? 8.382 -19.782 8.125 1.00 88.06 90 GLY A N 1
ATOM 694 C CA . GLY A 1 90 ? 7.707 -21.063 8.365 1.00 88.06 90 GLY A CA 1
ATOM 695 C C . GLY A 1 90 ? 6.294 -21.116 7.774 1.00 88.06 90 GLY A C 1
ATOM 696 O O . GLY A 1 90 ? 5.408 -21.766 8.321 1.00 88.06 90 GLY A O 1
ATOM 697 N N . LEU A 1 91 ? 6.053 -20.377 6.688 1.00 84.00 91 LEU A N 1
ATOM 698 C CA . LEU A 1 91 ? 4.746 -20.268 6.040 1.00 84.00 91 LEU A CA 1
ATOM 699 C C . LEU A 1 91 ? 4.545 -21.282 4.912 1.00 84.00 91 LEU A C 1
ATOM 701 O O . LEU A 1 91 ? 3.421 -21.379 4.413 1.00 84.00 91 LEU A O 1
ATOM 705 N N . LEU A 1 92 ? 5.584 -22.031 4.538 1.00 80.69 92 LEU A N 1
ATOM 706 C CA . LEU A 1 92 ? 5.478 -23.141 3.593 1.00 80.69 92 LEU A CA 1
ATOM 707 C C . LEU A 1 92 ? 4.544 -24.219 4.155 1.00 80.69 92 LEU A C 1
ATOM 709 O O . LEU A 1 92 ? 4.552 -24.485 5.358 1.00 80.69 92 LEU A O 1
ATOM 713 N N . ALA A 1 93 ? 3.713 -24.804 3.295 1.00 67.38 93 ALA A N 1
ATOM 714 C CA . ALA A 1 93 ? 2.960 -25.998 3.654 1.00 67.38 93 ALA A CA 1
ATOM 715 C C . ALA A 1 93 ? 3.935 -27.142 3.995 1.00 67.38 93 ALA A C 1
ATOM 717 O O . ALA A 1 93 ? 4.981 -27.263 3.354 1.00 67.38 93 ALA A O 1
ATOM 718 N N . ALA A 1 94 ? 3.601 -27.919 5.028 1.00 57.97 94 ALA A N 1
ATOM 719 C CA . ALA A 1 94 ? 4.286 -29.169 5.355 1.00 57.97 94 ALA A CA 1
ATOM 720 C C . ALA A 1 94 ? 3.926 -30.268 4.349 1.00 57.97 94 ALA A C 1
ATOM 722 O O . ALA A 1 94 ? 2.771 -30.245 3.859 1.00 57.97 94 ALA A O 1
#

Secondary structure (DSSP, 8-state):
-HHHHHGGGGT---PPPPP--HHHIIIIIIIIIITTS-HHHHHHHHHHHHHHHTTTTPPPPPP--SSPPPHHHHHHHHHHHHHHHHHHTT-S--

Sequence (94 aa):
ELVAERAPALGRTVHPPRFVRPALVDRVVRPAYIDPLPAPQRRKFANLMALASLFDGVPGFPTTLAEPPTPRRLEEAFVATVDYLAASRGLLAA

Foldseek 3Di:
DLLQVLQVVQVHHDDDDDDDDVVCCVVPVCVPPQVPDPPVSNVVVVVVVVVVVVPPPDDDDDDPPPDDDDPVRVSVVVSVVSVVVCVVVVVGDD

pLDDT: mean 84.2, std 8.16, range [57.97, 95.5]

Solvent-accessible surface area (backbone atoms only — not comparable to full-atom values): 5856 Å² total; per-residue (Å²): 107,70,68,44,69,47,23,57,84,38,72,39,88,54,82,72,80,80,89,68,60,71,71,49,42,65,70,48,46,37,63,72,66,42,65,80,42,57,68,72,58,40,50,53,53,54,51,52,52,57,58,53,54,70,61,60,89,57,74,78,77,92,66,90,57,94,63,79,77,51,72,68,57,50,50,56,52,48,52,53,48,52,52,51,52,31,55,79,66,69,57,52,63,130